Protein AF-A0A7S3WTS1-F1 (afdb_monomer)

Radius of gyration: 15.96 Å; Cα contacts (8 Å, |Δi|>4): 148; chains: 1; bounding box: 35×36×43 Å

pLDDT: mean 90.5, std 10.64, range [49.19, 98.44]

Mean predicted aligned error: 5.12 Å

InterPro domains:
  IPR014001 Helicase superfamily 1/2, ATP-binding domain [PS51192] (1-119)
  IPR027417 P-loop containing nucleoside triphosphate hydrolase [G3DSA:3.40.50.300] (1-121)
  IPR027417 P-loop containing nucleoside triphosphate hydrolase [SSF52540] (2-100)

Sequence (127 aa):
RLSASSVAERVAVERGSRLGSVVGYKVRFEEEASEETLLLFCTVGILLKAMQSNPTLDGATHIIVDEVHERDLHTDFLLSLLRVAARERPDLRIILMSATVDPTAFREYFPGAQEVTIPGRTNYPIE

Secondary structure (DSSP, 8-state):
-HHHHHHHHHHHHHTT--BTTTEEEEETTEEE--TT-SEEEE-HHHHHHHHHH-TT-TT-SEEEE--GGG--HHHHHHHHHHHHHHHH-TT-EEEE--SSS--HHHHHHSTTPPP-PPPP---S---

Foldseek 3Di:
DVVQQVVQCVVCVVVVHDEQACTWEDEVPDTRHDPNHPHYRYDLVVVVVVCVVVLLPPPAQEDEAEAVVVVDPSSVVSLVSVVVSCVVPVSRYYHYYHPDDDCPVVCVVVPPDDDDDDDDPCPDDDD

Organism: NCBI:txid141414

Structure (mmCIF, N/CA/C/O backbone):
data_AF-A0A7S3WTS1-F1
#
_entry.id   AF-A0A7S3WTS1-F1
#
loop_
_atom_site.group_PDB
_atom_site.id
_atom_site.type_symbol
_atom_site.label_atom_id
_atom_site.label_alt_id
_atom_site.label_comp_id
_atom_site.label_asym_id
_atom_site.label_entity_id
_atom_site.label_seq_id
_atom_site.pdbx_PDB_ins_code
_atom_site.Cartn_x
_atom_site.Cartn_y
_atom_site.Cartn_z
_atom_site.occupancy
_atom_site.B_iso_or_equiv
_atom_site.auth_seq_id
_atom_site.auth_comp_id
_atom_site.auth_asym_id
_atom_site.auth_atom_id
_atom_site.pdbx_PDB_model_num
ATOM 1 N N . ARG A 1 1 ? 11.152 9.451 2.684 1.00 50.75 1 ARG A N 1
ATOM 2 C CA . ARG A 1 1 ? 10.566 10.291 3.767 1.00 50.75 1 ARG A CA 1
ATOM 3 C C . ARG A 1 1 ? 9.951 11.564 3.202 1.00 50.75 1 ARG A C 1
ATOM 5 O O . ARG A 1 1 ? 8.746 11.670 3.310 1.00 50.75 1 ARG A O 1
ATOM 12 N N . LEU A 1 2 ? 10.727 12.440 2.544 1.00 58.38 2 LEU A N 1
ATOM 13 C CA . LEU A 1 2 ? 10.197 13.648 1.882 1.00 58.38 2 LEU A CA 1
ATOM 14 C C . LEU A 1 2 ? 9.139 13.339 0.803 1.00 58.38 2 LEU A C 1
ATOM 16 O O . LEU A 1 2 ? 8.216 14.115 0.604 1.00 58.38 2 LEU A O 1
ATOM 20 N N . SER A 1 3 ? 9.266 12.183 0.141 1.00 79.88 3 SER A N 1
ATOM 21 C CA . SER A 1 3 ? 8.336 11.756 -0.910 1.00 79.88 3 SER A CA 1
ATOM 22 C C . SER A 1 3 ? 6.894 11.572 -0.402 1.00 79.88 3 SER A C 1
ATOM 24 O O . SER A 1 3 ? 5.987 12.157 -0.974 1.00 79.88 3 SER A O 1
ATOM 26 N N . ALA A 1 4 ? 6.654 10.854 0.703 1.00 90.75 4 ALA A N 1
ATOM 27 C CA . ALA A 1 4 ? 5.283 10.502 1.096 1.00 90.75 4 ALA A CA 1
ATOM 28 C C . ALA A 1 4 ? 4.425 11.715 1.505 1.00 90.75 4 ALA A C 1
ATOM 30 O O . ALA A 1 4 ? 3.273 11.799 1.089 1.00 90.75 4 ALA A O 1
ATOM 31 N N . SER A 1 5 ? 4.972 12.655 2.285 1.00 94.12 5 SER A N 1
ATOM 32 C CA . SER A 1 5 ? 4.244 13.869 2.684 1.00 94.12 5 SER A CA 1
ATOM 33 C C . SER A 1 5 ? 4.032 14.817 1.504 1.00 94.12 5 SER A C 1
ATOM 35 O O . SER A 1 5 ? 2.915 15.277 1.292 1.00 94.12 5 SER A O 1
ATOM 37 N N . SER A 1 6 ? 5.059 15.034 0.673 1.00 94.81 6 SER A N 1
ATOM 38 C CA . SER A 1 6 ? 4.949 15.890 -0.516 1.00 94.81 6 SER A CA 1
ATOM 39 C C . SER A 1 6 ? 3.972 15.332 -1.557 1.00 94.81 6 SER A C 1
ATOM 41 O O . SER A 1 6 ? 3.182 16.084 -2.128 1.00 94.81 6 SER A O 1
ATOM 43 N N . VAL A 1 7 ? 3.972 14.013 -1.783 1.00 95.44 7 VAL A N 1
ATOM 44 C CA . VAL A 1 7 ? 3.014 13.361 -2.687 1.00 95.44 7 VAL A CA 1
ATOM 45 C C . VAL A 1 7 ? 1.601 13.441 -2.113 1.00 95.44 7 VAL A C 1
ATOM 47 O O . VAL A 1 7 ? 0.677 13.774 -2.851 1.00 95.44 7 VAL A O 1
ATOM 50 N N . ALA A 1 8 ? 1.413 13.214 -0.810 1.00 97.25 8 ALA A N 1
ATOM 51 C CA . ALA A 1 8 ? 0.102 13.352 -0.179 1.00 97.25 8 ALA A CA 1
ATOM 52 C C . ALA A 1 8 ? -0.454 14.774 -0.296 1.00 97.25 8 ALA A C 1
ATOM 54 O O . ALA A 1 8 ? -1.616 14.946 -0.656 1.00 97.25 8 ALA A O 1
ATOM 55 N N . GLU A 1 9 ? 0.378 15.786 -0.045 1.00 96.81 9 GLU A N 1
ATOM 56 C CA . GLU A 1 9 ? 0.016 17.194 -0.211 1.00 96.81 9 GLU A CA 1
ATOM 57 C C . GLU A 1 9 ? -0.377 17.489 -1.661 1.00 96.81 9 GLU A C 1
ATOM 59 O O . GLU A 1 9 ? -1.446 18.046 -1.925 1.00 96.81 9 GLU A O 1
ATOM 64 N N . ARG A 1 10 ? 0.439 17.037 -2.619 1.00 97.50 10 ARG A N 1
ATOM 65 C CA . ARG A 1 10 ? 0.158 17.204 -4.044 1.00 97.50 10 ARG A CA 1
ATOM 66 C C . ARG A 1 10 ? -1.168 16.558 -4.448 1.00 97.50 10 ARG A C 1
ATOM 68 O O . ARG A 1 10 ? -1.969 17.191 -5.131 1.00 97.50 10 ARG A O 1
ATOM 75 N N . VAL A 1 11 ? -1.416 15.328 -4.008 1.00 97.56 11 VAL A N 1
ATOM 76 C CA . VAL A 1 11 ? -2.656 14.601 -4.301 1.00 97.56 11 VAL A CA 1
ATOM 77 C C . VAL A 1 11 ? -3.851 15.261 -3.616 1.00 97.56 11 VAL A C 1
ATOM 79 O O . VAL A 1 11 ? -4.915 15.363 -4.221 1.00 97.56 11 VAL A O 1
ATOM 82 N N . ALA A 1 12 ? -3.702 15.774 -2.393 1.00 97.88 12 ALA A N 1
ATOM 83 C CA . ALA A 1 12 ? -4.764 16.518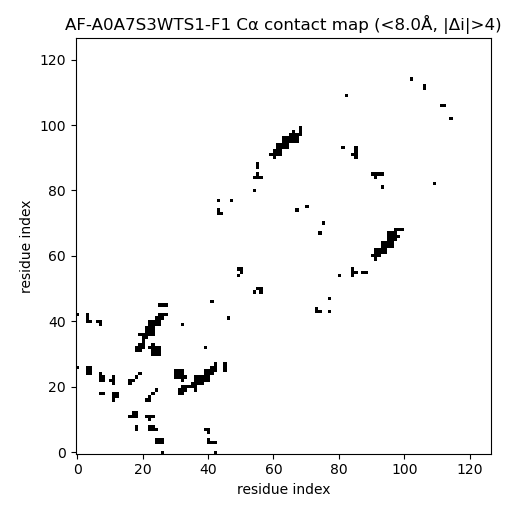 -1.719 1.00 97.88 12 ALA A CA 1
ATOM 84 C C . ALA A 1 12 ? -5.183 17.755 -2.531 1.00 97.88 12 ALA A C 1
ATOM 86 O O . ALA A 1 12 ? -6.383 17.951 -2.750 1.00 97.88 12 ALA A O 1
ATOM 87 N N . VAL A 1 13 ? -4.208 18.515 -3.050 1.00 97.88 13 VAL A N 1
ATOM 88 C CA . VAL A 1 13 ? -4.435 19.661 -3.947 1.00 97.88 13 VAL A CA 1
ATOM 89 C C . VAL A 1 13 ? -5.141 19.231 -5.232 1.00 97.88 13 VAL A C 1
ATOM 91 O O . VAL A 1 13 ? -6.149 19.831 -5.599 1.00 97.88 13 VAL A O 1
ATOM 94 N N . GLU A 1 14 ? -4.668 18.174 -5.897 1.00 97.88 14 GLU A N 1
ATOM 95 C CA . GLU A 1 14 ? -5.271 17.677 -7.145 1.00 97.88 14 GLU A CA 1
ATOM 96 C C . GLU A 1 14 ? -6.705 17.170 -6.958 1.00 97.88 14 GLU A C 1
ATOM 98 O O . GLU A 1 14 ? -7.522 17.271 -7.873 1.00 97.88 14 GLU A O 1
ATOM 103 N N . ARG A 1 15 ? -7.048 16.684 -5.761 1.00 95.88 15 ARG A N 1
ATOM 104 C CA . ARG A 1 15 ? -8.420 16.293 -5.413 1.00 95.88 15 ARG A CA 1
ATOM 105 C C . ARG A 1 15 ? -9.283 17.435 -4.873 1.00 95.88 15 ARG A C 1
ATOM 107 O O . ARG A 1 15 ? -10.439 17.192 -4.536 1.00 95.88 15 ARG A O 1
ATOM 114 N N . GLY A 1 16 ? -8.747 18.652 -4.750 1.00 96.38 16 GLY A N 1
ATOM 115 C CA . GLY A 1 16 ? -9.465 19.784 -4.157 1.00 96.38 16 GLY A CA 1
ATOM 116 C C . GLY A 1 16 ? -9.839 19.560 -2.687 1.00 96.38 16 GLY A C 1
ATOM 117 O O . GLY A 1 16 ? -10.856 20.066 -2.221 1.00 96.38 16 GLY A O 1
ATOM 118 N N . SER A 1 17 ? -9.044 18.771 -1.961 1.00 96.75 17 SER A N 1
ATOM 119 C CA . SER A 1 17 ? -9.266 18.431 -0.554 1.00 96.75 17 SER A CA 1
ATOM 120 C C . SER A 1 17 ? -8.184 19.022 0.342 1.00 96.75 17 SER A C 1
ATOM 122 O O . SER A 1 17 ? -7.042 19.196 -0.076 1.00 96.75 17 SER A O 1
ATOM 124 N N . ARG A 1 18 ? -8.528 19.294 1.602 1.00 96.94 18 ARG A N 1
ATOM 125 C CA . ARG A 1 18 ? -7.540 19.665 2.619 1.00 96.94 18 ARG A CA 1
ATOM 126 C C . ARG A 1 18 ? -6.699 18.438 2.996 1.00 96.94 18 ARG A C 1
ATOM 128 O O . ARG A 1 18 ? -7.255 17.363 3.209 1.00 96.94 18 ARG A O 1
ATOM 135 N N . LEU A 1 19 ? -5.383 18.602 3.122 1.00 97.69 19 LEU A N 1
ATOM 136 C CA . LEU A 1 19 ? -4.522 17.558 3.682 1.00 97.69 19 LEU A CA 1
ATOM 137 C C . LEU A 1 19 ? -4.981 17.195 5.105 1.00 97.69 19 LEU A C 1
ATOM 139 O O . LEU A 1 19 ? -5.419 18.056 5.869 1.00 97.69 19 LEU A O 1
ATOM 143 N N . GLY 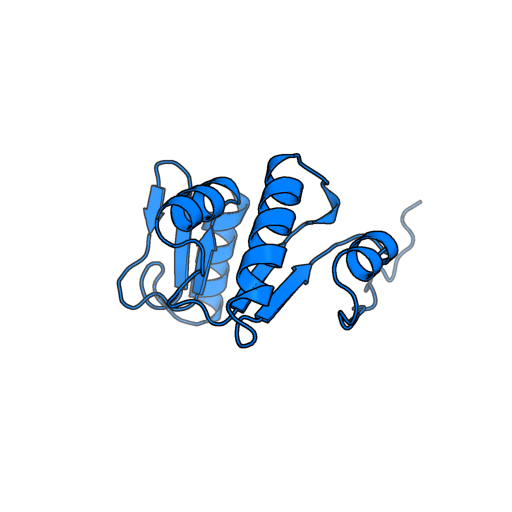A 1 20 ? -4.968 15.906 5.425 1.00 96.69 20 GLY A N 1
ATOM 144 C CA . GLY A 1 20 ? -5.468 15.371 6.688 1.00 96.69 20 GLY A CA 1
ATOM 145 C C . GLY A 1 20 ? -6.976 15.104 6.730 1.00 96.69 20 GLY A C 1
ATOM 146 O O . GLY A 1 20 ? -7.424 14.458 7.676 1.00 96.69 20 GLY A O 1
ATOM 147 N N . SER A 1 21 ? -7.764 15.531 5.728 1.00 96.94 21 SER A N 1
ATOM 148 C CA . SER A 1 21 ? -9.140 15.038 5.561 1.00 96.94 21 SER A CA 1
ATOM 149 C C . SER A 1 21 ? -9.127 13.728 4.776 1.00 96.94 21 SER A C 1
ATOM 151 O O . SER A 1 21 ? -8.545 12.746 5.223 1.00 96.94 21 SER A O 1
ATOM 153 N N . VAL A 1 22 ? -9.688 13.703 3.572 1.00 97.56 22 VAL A N 1
ATOM 154 C CA . VAL A 1 22 ? -9.844 12.509 2.738 1.00 97.56 22 VAL A CA 1
ATOM 155 C C . VAL A 1 22 ? -8.526 11.984 2.145 1.00 97.56 22 VAL A C 1
ATOM 157 O O . VAL A 1 22 ? -8.482 10.834 1.706 1.00 97.56 22 VAL A O 1
ATOM 160 N N . VAL A 1 23 ? -7.471 12.808 2.115 1.00 98.44 23 VAL A N 1
ATOM 161 C CA . VAL A 1 23 ? -6.082 12.426 1.795 1.00 98.44 23 VAL A CA 1
ATOM 162 C C . VAL A 1 23 ? -5.210 12.794 2.986 1.00 98.44 23 VAL A C 1
ATOM 164 O O . VAL A 1 23 ? -5.287 13.924 3.463 1.00 98.44 23 VAL A O 1
ATOM 167 N N . GLY A 1 24 ? -4.363 11.878 3.437 1.00 98.00 24 GLY A N 1
ATOM 168 C CA . GLY A 1 24 ? -3.453 12.116 4.551 1.00 98.00 24 GLY A CA 1
ATOM 169 C C . GLY A 1 24 ? -2.132 11.385 4.383 1.00 98.00 24 GLY A C 1
ATOM 170 O O . GLY A 1 24 ? -1.954 10.584 3.460 1.00 98.00 24 GLY A O 1
ATOM 171 N N . TYR A 1 25 ? -1.203 11.639 5.299 1.00 97.94 25 TYR A N 1
ATOM 172 C CA . TYR A 1 25 ? 0.038 10.881 5.372 1.00 97.94 25 TYR A CA 1
ATOM 173 C C . TYR A 1 25 ? 0.440 10.538 6.800 1.00 97.94 25 TYR A C 1
ATOM 175 O O . TYR A 1 25 ? 0.063 11.197 7.769 1.00 97.94 25 TYR A O 1
ATOM 183 N N . LYS A 1 26 ? 1.269 9.502 6.914 1.00 97.19 26 LYS A N 1
ATOM 184 C CA . LYS A 1 26 ? 1.904 9.107 8.166 1.00 97.19 26 LYS A CA 1
ATOM 185 C C . LYS A 1 26 ? 3.334 8.665 7.918 1.00 97.19 26 LYS A C 1
ATOM 187 O O . LYS A 1 26 ? 3.604 7.671 7.238 1.00 97.19 26 LYS A O 1
ATOM 192 N N . VAL A 1 27 ? 4.273 9.397 8.497 1.00 96.06 27 VAL A N 1
ATOM 193 C CA . VAL A 1 27 ? 5.699 9.078 8.470 1.00 96.06 27 VAL A CA 1
ATOM 194 C C . VAL A 1 27 ? 6.241 9.050 9.895 1.00 96.06 27 VAL A C 1
ATOM 196 O O . VAL A 1 27 ? 5.522 9.195 10.883 1.00 96.06 27 VAL A O 1
ATOM 199 N N . ARG A 1 28 ? 7.534 8.768 10.048 1.00 93.31 28 ARG A N 1
ATOM 200 C CA . ARG A 1 28 ? 8.137 8.734 11.379 1.00 93.31 28 ARG A CA 1
ATOM 201 C C . ARG A 1 28 ? 8.108 10.140 11.991 1.00 93.31 28 ARG A C 1
ATOM 203 O O . ARG A 1 28 ? 8.740 11.030 11.437 1.00 93.31 28 ARG A O 1
ATOM 210 N N . PHE A 1 29 ? 7.476 10.259 13.161 1.00 93.31 29 PHE A N 1
ATOM 211 C CA . PHE A 1 29 ? 7.337 11.485 13.968 1.00 93.31 29 PHE A CA 1
ATOM 212 C C . PHE A 1 29 ? 6.375 12.548 13.431 1.00 93.31 29 PHE A C 1
ATOM 214 O O . PHE A 1 29 ? 6.216 13.574 14.081 1.00 93.31 29 PHE A O 1
ATOM 221 N N . GLU A 1 30 ? 5.725 12.304 12.299 1.00 95.38 30 GLU A N 1
ATOM 222 C CA . GLU A 1 30 ? 4.867 13.288 11.649 1.00 95.38 30 GLU A CA 1
ATOM 223 C C . GLU A 1 30 ? 3.665 12.579 11.024 1.00 95.38 30 GLU A C 1
ATOM 225 O O . GLU A 1 30 ? 3.800 11.535 10.375 1.00 95.38 30 GLU A O 1
ATOM 230 N N . GLU A 1 31 ? 2.484 13.126 11.271 1.00 96.38 31 GLU A N 1
ATOM 231 C CA . GLU A 1 31 ? 1.211 12.560 10.851 1.00 96.38 31 GLU A CA 1
ATOM 232 C C . GLU A 1 31 ? 0.220 13.689 10.593 1.00 96.38 31 GLU A C 1
ATOM 234 O O . GLU A 1 31 ? 0.022 14.553 11.446 1.00 96.38 31 GLU A O 1
ATOM 239 N N . GLU A 1 32 ? -0.419 13.640 9.429 1.00 96.81 32 GLU A N 1
ATOM 240 C CA . GLU A 1 32 ? -1.527 14.514 9.064 1.00 96.81 32 GLU A CA 1
ATOM 241 C C . GLU A 1 32 ? -2.606 13.649 8.409 1.00 96.81 32 GLU A C 1
ATOM 243 O O . GLU A 1 32 ? -2.622 13.417 7.198 1.00 96.81 32 GLU A O 1
ATOM 248 N N . ALA A 1 33 ? -3.459 13.085 9.260 1.00 97.19 33 ALA A N 1
ATOM 249 C CA . ALA A 1 33 ? -4.553 12.188 8.914 1.00 97.19 33 ALA A CA 1
ATOM 250 C C . ALA A 1 33 ? -5.662 12.306 9.972 1.00 97.19 33 ALA A C 1
ATOM 252 O O . ALA A 1 33 ? -5.425 12.775 11.088 1.00 97.19 33 ALA A O 1
ATOM 253 N N . SER A 1 34 ? -6.868 11.872 9.628 1.00 96.50 34 SER A N 1
ATOM 254 C CA . SER A 1 34 ? -8.032 11.848 10.516 1.00 96.50 34 SER A CA 1
ATOM 255 C C . SER A 1 34 ? -8.868 10.592 10.273 1.00 96.50 34 SER A C 1
ATOM 257 O O . SER A 1 34 ? -8.554 9.779 9.404 1.00 96.50 34 SER A O 1
ATOM 259 N N . GLU A 1 35 ? -9.960 10.433 11.019 1.00 95.12 35 GLU A N 1
ATOM 260 C CA . GLU A 1 35 ? -10.934 9.358 10.782 1.00 95.12 35 GLU A CA 1
ATOM 261 C C . GLU A 1 35 ? -11.602 9.457 9.397 1.00 95.12 35 GLU A C 1
ATOM 263 O O . GLU A 1 35 ? -12.096 8.462 8.876 1.00 95.12 35 GLU A O 1
ATOM 268 N N . GLU A 1 36 ? -11.575 10.637 8.766 1.00 95.88 36 GLU A N 1
ATOM 269 C CA . GLU A 1 36 ? -12.085 10.856 7.408 1.00 95.88 36 GLU A CA 1
ATOM 270 C C . GLU A 1 36 ? -11.077 10.453 6.315 1.00 95.88 36 GLU A C 1
ATOM 272 O O . GLU A 1 36 ? -11.407 10.489 5.127 1.00 95.88 36 GLU A O 1
ATOM 277 N N . THR A 1 37 ? -9.839 10.092 6.675 1.00 97.69 37 THR A N 1
ATOM 278 C CA . THR A 1 37 ? -8.794 9.745 5.706 1.00 97.69 37 THR A CA 1
ATOM 279 C C . THR A 1 37 ? -9.083 8.422 5.014 1.00 97.69 37 THR A C 1
ATOM 281 O O . THR A 1 37 ? -9.058 7.356 5.621 1.00 97.69 37 THR A O 1
ATOM 284 N N . LEU A 1 38 ? -9.289 8.496 3.696 1.00 97.06 38 LEU A N 1
ATOM 285 C CA . LEU A 1 38 ? -9.544 7.338 2.833 1.00 97.06 38 LEU A CA 1
ATOM 286 C C . LEU A 1 38 ? -8.311 6.928 2.018 1.00 97.06 38 LEU A C 1
ATOM 288 O O . LEU A 1 38 ? -8.196 5.777 1.608 1.00 97.06 38 LEU A O 1
ATOM 292 N N . LEU A 1 39 ? -7.397 7.871 1.767 1.00 97.81 39 LEU A N 1
ATOM 293 C CA . LEU A 1 39 ? -6.128 7.636 1.085 1.00 97.81 39 LEU A CA 1
ATOM 294 C C . LEU A 1 39 ? -4.980 8.063 1.998 1.00 97.81 39 LEU A C 1
ATOM 296 O O . LEU A 1 39 ? -4.770 9.257 2.213 1.00 97.81 39 LEU A O 1
ATOM 300 N N . LEU A 1 40 ? -4.245 7.081 2.520 1.00 97.88 40 LEU A N 1
ATOM 301 C CA . LEU A 1 40 ? -3.119 7.302 3.420 1.00 97.88 40 LEU A CA 1
ATOM 302 C C . LEU A 1 40 ? -1.795 6.995 2.717 1.00 97.88 40 LEU A C 1
ATOM 304 O O . LEU A 1 40 ? -1.502 5.843 2.401 1.00 97.88 40 LEU A O 1
ATOM 308 N N . PHE A 1 41 ? -0.956 8.012 2.552 1.00 97.81 41 PHE A N 1
ATOM 309 C CA . PHE A 1 41 ? 0.433 7.828 2.143 1.00 97.81 41 PHE A CA 1
ATOM 310 C C . PHE A 1 41 ? 1.290 7.537 3.367 1.00 97.81 41 PHE A C 1
ATOM 312 O O . PHE A 1 41 ? 1.295 8.291 4.338 1.00 97.81 41 PHE A O 1
ATOM 319 N N . CYS A 1 42 ? 2.060 6.458 3.355 1.00 96.75 42 CYS A N 1
ATOM 320 C CA . CYS A 1 42 ? 2.945 6.176 4.474 1.00 96.75 42 CYS A CA 1
ATOM 321 C C . CYS A 1 42 ? 4.248 5.531 4.030 1.00 96.75 42 CYS A C 1
ATOM 323 O O . CYS A 1 42 ? 4.354 4.935 2.965 1.00 96.75 42 CYS A O 1
ATOM 325 N N . THR A 1 43 ? 5.277 5.669 4.863 1.00 95.12 43 THR A N 1
ATOM 326 C CA . THR A 1 43 ? 6.513 4.903 4.661 1.00 95.12 43 THR A CA 1
ATOM 327 C C . THR A 1 43 ? 6.295 3.430 4.997 1.00 95.12 43 THR A C 1
ATOM 329 O O . THR A 1 43 ? 5.575 3.132 5.950 1.00 95.12 43 THR A O 1
ATOM 332 N N . VAL A 1 44 ? 7.036 2.535 4.336 1.00 95.19 44 VAL A N 1
ATOM 333 C CA . VAL A 1 44 ? 7.047 1.082 4.607 1.00 95.19 44 VAL A CA 1
ATOM 334 C C . VAL A 1 44 ? 7.125 0.764 6.105 1.00 95.19 44 VAL A C 1
ATOM 336 O O . VAL A 1 44 ? 6.336 -0.025 6.612 1.00 95.19 44 VAL A O 1
ATOM 339 N N . GLY A 1 45 ? 8.007 1.433 6.854 1.00 95.00 45 GLY A N 1
ATOM 340 C CA . GLY A 1 45 ? 8.149 1.199 8.296 1.00 95.00 45 GLY A CA 1
ATOM 341 C C . GLY A 1 45 ? 6.908 1.549 9.133 1.00 95.00 45 GLY A C 1
ATOM 342 O O . GLY A 1 45 ? 6.671 0.918 10.161 1.00 95.00 45 GLY A O 1
ATOM 343 N N . ILE A 1 46 ? 6.098 2.523 8.705 1.00 96.06 46 ILE A N 1
ATOM 344 C CA . ILE A 1 46 ? 4.821 2.842 9.362 1.00 96.06 46 ILE A CA 1
ATOM 345 C C . ILE A 1 46 ? 3.798 1.739 9.095 1.00 96.06 46 ILE A C 1
ATOM 347 O O . ILE A 1 46 ? 3.147 1.297 10.040 1.00 96.06 46 ILE A O 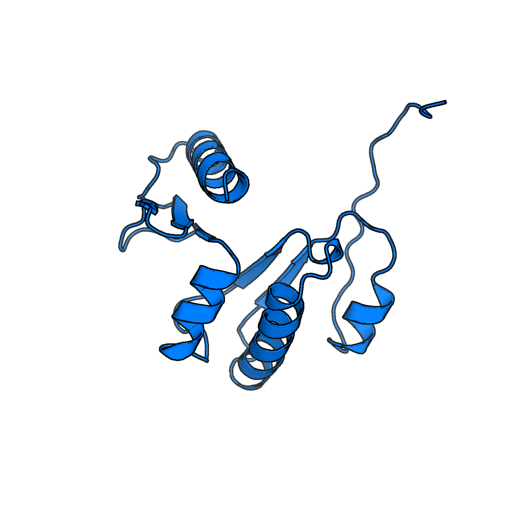1
ATOM 351 N N . LEU A 1 47 ? 3.704 1.252 7.854 1.00 96.94 47 LEU A N 1
ATOM 352 C CA . LEU A 1 47 ? 2.809 0.147 7.510 1.00 96.94 47 LEU A CA 1
ATOM 353 C C . LEU A 1 47 ? 3.204 -1.143 8.240 1.00 96.94 47 LEU A C 1
ATOM 355 O O . LEU A 1 47 ? 2.362 -1.764 8.879 1.00 96.94 47 LEU A O 1
ATOM 359 N N . LEU A 1 48 ? 4.495 -1.487 8.251 1.00 97.12 48 LEU A N 1
ATOM 360 C CA . LEU A 1 48 ? 5.019 -2.627 9.012 1.00 97.12 48 LEU A CA 1
ATOM 361 C C . LEU A 1 48 ? 4.676 -2.533 10.502 1.00 97.12 48 LEU A C 1
ATOM 363 O O . LEU A 1 48 ? 4.328 -3.536 11.118 1.00 97.12 48 LEU A O 1
ATOM 367 N N . LYS A 1 49 ? 4.751 -1.334 11.092 1.00 96.50 49 LYS A N 1
ATOM 368 C CA . LYS A 1 49 ? 4.347 -1.119 12.486 1.00 96.50 49 LYS A CA 1
ATOM 369 C C . LYS A 1 49 ? 2.839 -1.306 12.675 1.00 96.50 49 LYS A C 1
ATOM 371 O O . LYS A 1 49 ? 2.443 -1.925 13.656 1.00 96.50 49 LYS A O 1
ATOM 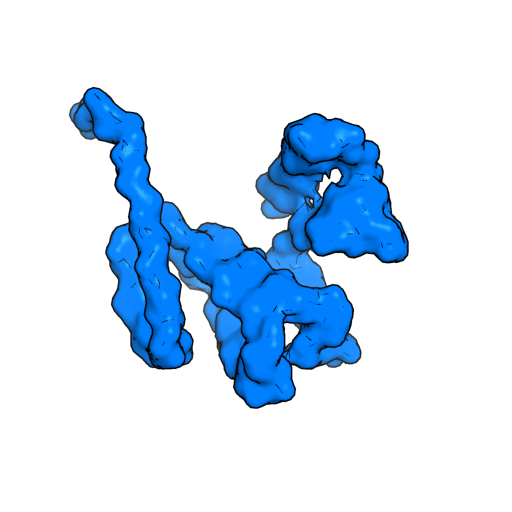376 N N . ALA A 1 50 ? 2.010 -0.806 11.758 1.00 95.56 50 ALA A N 1
ATOM 377 C CA . ALA A 1 50 ? 0.556 -0.978 11.816 1.00 95.56 50 ALA A CA 1
ATOM 378 C C . ALA A 1 50 ? 0.146 -2.459 11.718 1.00 95.56 50 ALA A C 1
ATOM 380 O O . ALA A 1 50 ? -0.731 -2.904 12.458 1.00 95.56 50 ALA A O 1
ATOM 381 N N . MET A 1 51 ? 0.842 -3.242 10.886 1.00 97.00 51 MET A N 1
ATOM 382 C CA . MET A 1 51 ? 0.611 -4.684 10.740 1.00 97.00 51 MET A CA 1
ATOM 383 C C . MET A 1 51 ? 0.921 -5.493 12.006 1.00 97.00 51 MET A C 1
ATOM 385 O O . MET A 1 51 ? 0.424 -6.604 12.142 1.00 97.00 51 MET A O 1
ATOM 389 N N . GLN A 1 52 ? 1.695 -4.962 12.960 1.00 96.19 52 GLN A N 1
ATOM 390 C CA . GLN A 1 52 ? 1.934 -5.657 14.234 1.00 96.19 52 GLN A CA 1
ATOM 391 C C . GLN A 1 52 ? 0.660 -5.765 15.079 1.00 96.19 52 GLN A C 1
ATOM 393 O O . GLN A 1 52 ? 0.470 -6.760 15.772 1.00 96.19 52 GLN A O 1
ATOM 398 N N . SER A 1 53 ? -0.203 -4.746 15.032 1.00 96.19 53 SER A N 1
ATOM 399 C CA . SER A 1 53 ? -1.484 -4.724 15.750 1.00 96.19 53 SER A CA 1
ATOM 400 C C . SER A 1 53 ? -2.680 -5.077 14.867 1.00 96.19 53 SER A C 1
ATOM 402 O O . SER A 1 53 ? -3.710 -5.484 15.389 1.00 96.19 53 SER A O 1
ATOM 404 N N . ASN A 1 54 ? -2.554 -4.915 13.549 1.00 96.56 54 ASN A N 1
ATOM 405 C CA . ASN A 1 54 ? -3.586 -5.229 12.562 1.00 96.56 54 ASN A CA 1
ATOM 406 C C . ASN A 1 54 ? -2.981 -6.051 11.398 1.00 96.56 54 ASN A C 1
ATOM 408 O O . ASN A 1 54 ? -2.743 -5.497 10.320 1.00 96.56 54 ASN A O 1
ATOM 412 N N . PRO A 1 55 ? -2.671 -7.349 11.605 1.00 95.75 55 PRO A N 1
ATOM 413 C CA . PRO A 1 55 ? -1.95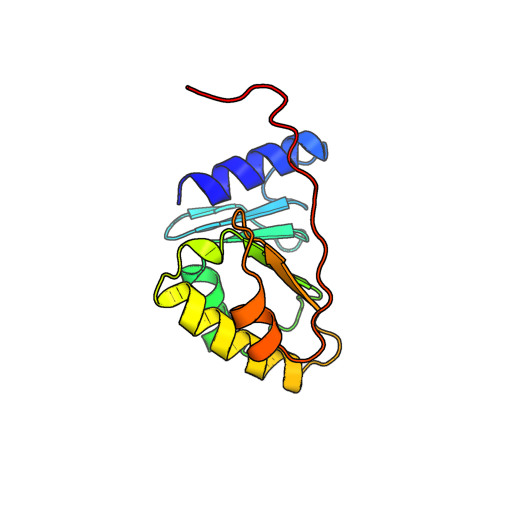7 -8.173 10.619 1.00 95.75 55 PRO A CA 1
ATOM 414 C C . PRO A 1 55 ? -2.719 -8.380 9.306 1.00 95.75 55 PRO A C 1
ATOM 416 O O . PRO A 1 55 ? -2.105 -8.505 8.248 1.00 95.75 55 PRO A O 1
ATOM 419 N N . THR A 1 56 ? -4.051 -8.382 9.375 1.00 94.75 56 THR A N 1
ATOM 420 C CA . THR A 1 56 ? -4.983 -8.547 8.250 1.00 94.75 56 THR A CA 1
ATOM 421 C C . THR A 1 56 ? -5.276 -7.241 7.513 1.00 94.75 56 THR A C 1
ATOM 423 O O . THR A 1 56 ? -5.931 -7.264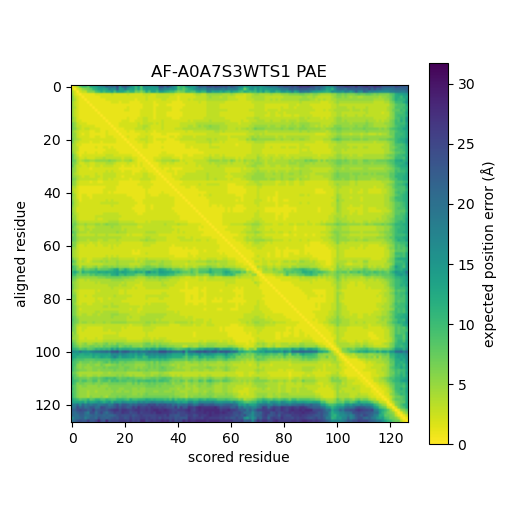 6.468 1.00 94.75 56 THR A O 1
ATOM 426 N N . LEU A 1 57 ? -4.757 -6.112 8.018 1.00 96.31 57 LEU A N 1
ATOM 427 C CA . LEU A 1 57 ? -4.988 -4.768 7.486 1.00 96.31 57 LEU A CA 1
ATOM 428 C C . LEU A 1 57 ? -6.484 -4.437 7.372 1.00 96.31 57 LEU A C 1
ATOM 430 O O . LEU A 1 57 ? -6.938 -3.853 6.387 1.00 96.31 57 LEU A O 1
ATOM 434 N N . ASP A 1 58 ? -7.252 -4.797 8.401 1.00 94.88 58 ASP A N 1
ATOM 435 C CA . ASP A 1 58 ? -8.678 -4.498 8.483 1.00 94.88 58 ASP A CA 1
ATOM 436 C C . ASP A 1 58 ? -8.926 -2.992 8.322 1.00 94.88 58 ASP A C 1
ATOM 438 O O . ASP A 1 58 ? -8.214 -2.163 8.896 1.00 94.88 58 ASP A O 1
ATOM 442 N N . GLY A 1 59 ? -9.928 -2.643 7.513 1.00 93.00 59 GLY A N 1
ATOM 443 C CA . GLY A 1 59 ? -10.237 -1.263 7.125 1.00 93.00 59 GLY A CA 1
ATOM 444 C C . GLY A 1 59 ? -9.570 -0.806 5.823 1.00 93.00 59 GLY A C 1
ATOM 445 O O . GLY A 1 59 ? -10.033 0.161 5.221 1.00 93.00 59 GLY A O 1
ATOM 446 N N . ALA A 1 60 ? -8.553 -1.520 5.327 1.00 96.81 60 ALA A N 1
ATOM 447 C CA . ALA A 1 60 ? -7.981 -1.274 4.009 1.00 96.81 60 ALA A CA 1
ATOM 448 C C . ALA A 1 60 ? -8.559 -2.240 2.965 1.00 96.81 60 ALA A C 1
ATOM 450 O O . ALA A 1 60 ? -8.555 -3.460 3.126 1.00 96.81 60 ALA A O 1
ATOM 451 N N . THR A 1 61 ? -9.026 -1.686 1.846 1.00 97.75 61 THR A N 1
ATOM 452 C CA . THR A 1 61 ? -9.439 -2.485 0.679 1.00 97.75 61 THR A CA 1
ATOM 453 C C . THR A 1 61 ? -8.285 -2.708 -0.296 1.00 97.75 61 THR A C 1
ATOM 455 O O . THR A 1 61 ? -8.237 -3.733 -0.975 1.00 97.75 61 THR A O 1
ATOM 458 N N . HIS A 1 62 ? -7.350 -1.755 -0.357 1.00 98.25 62 HIS A N 1
ATOM 459 C CA . HIS A 1 62 ? -6.229 -1.745 -1.287 1.00 98.25 62 HIS A CA 1
ATOM 460 C C . HIS A 1 62 ? -4.944 -1.343 -0.570 1.00 98.25 62 HIS A C 1
ATOM 462 O O . HIS A 1 62 ? -4.946 -0.414 0.237 1.00 98.25 62 HIS A O 1
ATOM 468 N N . ILE A 1 63 ? -3.845 -2.004 -0.921 1.00 97.94 63 ILE A N 1
ATOM 469 C CA . ILE A 1 63 ? -2.487 -1.616 -0.545 1.00 97.94 63 ILE A CA 1
ATOM 470 C C . ILE A 1 63 ? -1.690 -1.410 -1.823 1.00 97.94 63 ILE A C 1
ATOM 472 O O . ILE A 1 63 ? -1.624 -2.301 -2.669 1.00 97.94 63 ILE A O 1
ATOM 476 N N . ILE A 1 64 ? -1.082 -0.235 -1.951 1.00 97.38 64 ILE A N 1
ATOM 477 C CA . ILE A 1 64 ? -0.201 0.103 -3.066 1.00 97.38 64 ILE A CA 1
ATOM 478 C C . ILE A 1 64 ? 1.212 0.210 -2.508 1.00 97.38 64 ILE A C 1
ATOM 480 O O . ILE A 1 64 ? 1.460 1.000 -1.598 1.00 97.38 64 ILE A O 1
ATOM 484 N N . VAL A 1 65 ? 2.121 -0.608 -3.030 1.00 95.19 65 VAL A N 1
ATOM 485 C CA . VAL A 1 65 ? 3.544 -0.552 -2.696 1.00 95.19 65 VAL A CA 1
ATOM 486 C C . VAL A 1 65 ? 4.266 0.063 -3.881 1.00 95.19 65 VAL A C 1
ATOM 488 O O . VAL A 1 65 ? 4.324 -0.542 -4.951 1.00 95.19 65 VAL A O 1
ATOM 491 N N . ASP A 1 66 ? 4.766 1.277 -3.682 1.00 91.94 66 ASP A N 1
ATOM 492 C CA . ASP A 1 66 ? 5.498 2.026 -4.698 1.00 91.94 66 ASP A CA 1
ATOM 493 C C . ASP A 1 66 ? 7.002 1.749 -4.635 1.00 91.94 66 ASP A C 1
ATOM 495 O O . ASP A 1 66 ? 7.524 1.351 -3.591 1.00 91.94 66 ASP A O 1
ATOM 499 N N . GLU A 1 67 ? 7.678 1.941 -5.764 1.00 88.62 67 GLU A N 1
ATOM 500 C CA . GLU A 1 67 ? 9.118 1.746 -5.938 1.00 88.62 67 GLU A CA 1
ATOM 501 C C . GLU A 1 67 ? 9.653 0.398 -5.432 1.00 88.62 67 GLU A C 1
ATOM 503 O O . GLU A 1 67 ? 10.741 0.300 -4.858 1.00 88.62 67 GLU A O 1
ATOM 508 N N . VAL A 1 68 ? 8.931 -0.697 -5.711 1.00 89.69 68 VAL A N 1
ATOM 509 C CA . VAL A 1 68 ? 9.374 -2.052 -5.310 1.00 89.69 68 VAL A CA 1
ATOM 510 C C . VAL A 1 68 ? 10.707 -2.467 -5.949 1.00 89.69 68 VAL A C 1
ATOM 512 O O . VAL A 1 68 ? 11.320 -3.454 -5.543 1.00 89.69 68 VAL A O 1
ATOM 515 N N . HIS A 1 69 ? 11.177 -1.704 -6.935 1.00 85.75 69 HIS A N 1
ATOM 516 C CA . HIS A 1 69 ? 12.432 -1.914 -7.637 1.00 85.75 69 HIS A CA 1
ATOM 517 C C . HIS A 1 69 ? 13.681 -1.570 -6.805 1.00 85.75 69 HIS A C 1
ATOM 519 O O . HIS A 1 69 ? 14.759 -2.072 -7.119 1.00 85.75 69 HIS A O 1
ATOM 525 N N . GLU A 1 70 ? 13.564 -0.768 -5.739 1.00 80.50 70 GLU A N 1
ATOM 526 C CA . GLU A 1 70 ? 14.709 -0.408 -4.884 1.00 80.50 70 GLU A CA 1
ATOM 527 C C . GLU A 1 70 ? 15.211 -1.585 -4.021 1.00 80.50 70 GLU A C 1
ATOM 529 O O . GLU A 1 70 ? 16.304 -1.511 -3.462 1.00 80.50 70 GLU A O 1
ATOM 534 N N . ARG A 1 71 ? 14.437 -2.684 -3.935 1.00 76.75 71 ARG A N 1
ATOM 535 C CA . ARG A 1 71 ? 14.770 -3.938 -3.224 1.00 76.75 71 ARG A CA 1
ATOM 536 C C . ARG A 1 71 ? 15.399 -3.736 -1.835 1.00 76.75 71 ARG A C 1
ATOM 538 O O . ARG A 1 71 ? 16.357 -4.416 -1.466 1.00 76.75 71 ARG A O 1
ATOM 545 N N . ASP A 1 72 ? 14.851 -2.810 -1.050 1.00 87.00 72 ASP A N 1
ATOM 546 C CA . ASP A 1 72 ? 15.226 -2.652 0.358 1.00 87.00 72 ASP A CA 1
ATOM 547 C C . ASP A 1 72 ? 14.653 -3.790 1.220 1.00 87.00 72 ASP A C 1
ATOM 549 O O . ASP A 1 72 ? 13.539 -4.275 0.991 1.00 87.00 72 ASP A O 1
ATOM 553 N N . LEU A 1 73 ? 15.388 -4.163 2.272 1.00 90.25 73 LEU A N 1
ATOM 554 C CA . LEU A 1 73 ? 15.012 -5.229 3.206 1.00 90.25 73 LEU A CA 1
ATOM 555 C C . LEU A 1 73 ? 13.607 -5.031 3.792 1.00 90.25 73 LEU A C 1
ATOM 557 O O . LEU A 1 73 ? 12.869 -6.002 3.970 1.00 90.25 73 LEU A O 1
ATOM 561 N N . HIS A 1 74 ? 13.219 -3.791 4.110 1.00 91.75 74 HIS A N 1
ATOM 562 C CA . HIS A 1 74 ? 11.897 -3.539 4.678 1.00 91.75 74 HIS A CA 1
ATOM 563 C C . HIS A 1 74 ? 10.783 -3.778 3.663 1.00 91.75 74 HIS A C 1
ATOM 565 O O . HIS A 1 74 ? 9.718 -4.261 4.048 1.00 91.75 74 HIS A O 1
ATOM 571 N N . THR A 1 75 ? 11.011 -3.452 2.390 1.00 92.12 75 THR A N 1
ATOM 572 C CA . THR A 1 75 ? 10.037 -3.690 1.321 1.00 92.12 75 THR A CA 1
ATOM 573 C C . THR A 1 75 ? 9.869 -5.187 1.091 1.00 92.12 75 THR A C 1
ATOM 575 O O . THR A 1 75 ? 8.741 -5.669 1.102 1.00 92.12 75 THR A O 1
ATOM 578 N N . ASP A 1 76 ? 10.958 -5.955 1.012 1.00 92.19 76 ASP A N 1
ATOM 579 C CA . ASP A 1 76 ? 10.890 -7.418 0.865 1.00 92.19 76 ASP A CA 1
ATOM 580 C C . ASP A 1 76 ? 10.173 -8.088 2.055 1.00 92.19 76 ASP A C 1
ATOM 582 O O . ASP A 1 76 ? 9.352 -9.004 1.890 1.00 92.19 76 ASP A O 1
ATOM 586 N N . PHE A 1 77 ? 10.425 -7.598 3.274 1.00 95.00 77 PHE A N 1
ATOM 587 C CA . PHE A 1 77 ? 9.722 -8.066 4.466 1.00 95.00 77 PHE A CA 1
ATOM 588 C C . PHE A 1 77 ? 8.230 -7.702 4.437 1.00 95.00 77 PHE A C 1
ATOM 590 O O . PHE A 1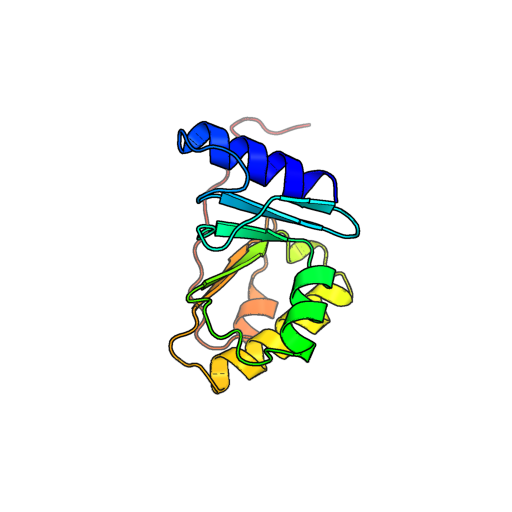 77 ? 7.384 -8.549 4.733 1.00 95.00 77 PHE A O 1
ATOM 597 N N . LEU A 1 78 ? 7.889 -6.481 4.014 1.00 96.00 78 LEU A N 1
ATOM 598 C CA . LEU A 1 78 ? 6.503 -6.053 3.822 1.00 96.00 78 LEU A CA 1
ATOM 599 C C . LEU A 1 78 ? 5.783 -6.945 2.806 1.00 96.00 78 LEU A C 1
ATOM 601 O O . LEU A 1 78 ? 4.690 -7.419 3.098 1.00 96.00 78 LEU A O 1
ATOM 605 N N . LEU A 1 79 ? 6.391 -7.226 1.651 1.00 95.19 79 LEU A N 1
ATOM 606 C CA . LEU A 1 79 ? 5.804 -8.098 0.627 1.00 95.19 79 LEU A CA 1
ATOM 607 C C . LEU A 1 79 ? 5.529 -9.506 1.166 1.00 95.19 79 LEU A C 1
ATOM 609 O O . LEU A 1 79 ? 4.497 -10.102 0.846 1.00 95.19 79 LEU A O 1
ATOM 613 N N . SER A 1 80 ? 6.406 -10.008 2.037 1.00 95.00 80 SER A N 1
ATOM 614 C CA . SER A 1 80 ? 6.208 -11.296 2.702 1.00 95.00 80 SER A CA 1
ATOM 615 C C . SER A 1 80 ? 5.000 -11.301 3.633 1.00 95.00 80 SER A C 1
ATOM 617 O O . SER A 1 80 ? 4.198 -12.235 3.587 1.00 95.00 80 SER A O 1
ATOM 619 N N . LEU A 1 81 ? 4.811 -10.244 4.425 1.00 96.81 81 LEU A N 1
ATOM 620 C CA . LEU A 1 81 ? 3.634 -10.105 5.284 1.00 96.81 81 LEU A CA 1
ATOM 621 C C . LEU A 1 81 ? 2.352 -9.874 4.476 1.00 96.81 81 LEU A C 1
ATOM 623 O O . LEU A 1 81 ? 1.329 -10.487 4.768 1.00 96.81 81 LEU A O 1
ATOM 627 N N . LEU A 1 82 ? 2.405 -9.054 3.425 1.00 96.69 82 LEU A N 1
ATOM 628 C CA . LEU A 1 82 ? 1.264 -8.798 2.546 1.00 96.69 82 LEU A CA 1
ATOM 629 C C . LEU A 1 82 ? 0.792 -10.069 1.833 1.00 96.69 82 LEU A C 1
ATOM 631 O O . LEU A 1 82 ? -0.409 -10.280 1.688 1.00 96.69 82 LEU A O 1
ATOM 635 N N . ARG A 1 83 ? 1.712 -10.960 1.445 1.00 94.88 83 ARG A N 1
ATOM 636 C CA . ARG A 1 83 ? 1.353 -12.271 0.890 1.00 94.88 83 ARG A CA 1
ATOM 637 C C . ARG A 1 83 ? 0.596 -13.138 1.895 1.00 94.88 83 ARG A C 1
ATOM 639 O O . ARG A 1 83 ? -0.309 -13.866 1.494 1.00 94.88 83 ARG A O 1
ATOM 646 N N . VAL A 1 84 ? 0.957 -13.085 3.176 1.00 95.50 84 VAL A N 1
ATOM 647 C CA . VAL A 1 84 ? 0.220 -13.790 4.236 1.00 95.50 84 VAL A CA 1
ATOM 648 C C . VAL A 1 84 ? -1.154 -13.149 4.431 1.00 95.50 84 VAL A C 1
ATOM 650 O O . VAL A 1 84 ? -2.157 -13.854 4.345 1.00 95.50 84 VAL A O 1
ATOM 653 N N . ALA A 1 85 ? -1.214 -11.822 4.565 1.00 95.94 85 ALA A N 1
ATOM 654 C CA . ALA A 1 85 ? -2.464 -11.083 4.733 1.00 95.94 85 ALA A CA 1
ATOM 655 C C . ALA A 1 85 ? -3.452 -11.330 3.578 1.00 95.94 85 ALA A C 1
ATOM 657 O O . ALA A 1 85 ? -4.626 -11.582 3.820 1.00 95.94 85 ALA A O 1
ATOM 658 N N . ALA A 1 86 ? -2.988 -11.357 2.325 1.00 93.81 86 ALA A N 1
ATOM 659 C CA . ALA A 1 86 ? -3.835 -11.627 1.158 1.00 93.81 86 ALA A CA 1
ATOM 660 C C . ALA A 1 86 ? -4.393 -13.059 1.106 1.00 93.81 86 ALA A C 1
ATOM 662 O O . ALA A 1 86 ? -5.430 -13.297 0.490 1.00 93.81 86 ALA A O 1
ATOM 663 N N . ARG A 1 87 ? -3.727 -14.032 1.745 1.00 93.44 87 ARG A N 1
ATOM 664 C CA . ARG A 1 87 ? -4.266 -15.396 1.873 1.00 93.44 87 ARG A CA 1
ATOM 665 C C . ARG A 1 87 ? -5.407 -15.459 2.885 1.00 93.44 87 ARG A C 1
ATOM 667 O O . ARG A 1 87 ? -6.319 -16.257 2.696 1.00 93.44 87 ARG A O 1
ATOM 674 N N . GLU A 1 88 ? -5.343 -14.646 3.936 1.00 95.50 88 GLU A N 1
ATOM 675 C CA . GLU A 1 88 ? -6.386 -14.550 4.965 1.00 95.50 88 GLU A CA 1
ATOM 676 C C . GLU A 1 88 ? -7.540 -13.630 4.544 1.00 95.50 88 GLU A C 1
ATOM 678 O O . GLU A 1 88 ? -8.693 -13.896 4.880 1.00 95.50 88 GLU A O 1
ATOM 683 N N . ARG A 1 89 ? -7.242 -12.590 3.756 1.00 95.88 89 ARG A N 1
ATOM 684 C CA . ARG A 1 89 ? -8.197 -11.627 3.194 1.00 95.88 89 ARG A CA 1
ATOM 685 C C . ARG A 1 89 ? -8.197 -11.681 1.657 1.00 95.88 89 ARG A C 1
ATOM 687 O O . ARG A 1 89 ? -7.549 -10.849 1.022 1.00 95.88 89 ARG A O 1
ATOM 694 N N . PRO A 1 90 ? -8.939 -12.612 1.024 1.00 93.12 90 PRO A N 1
ATOM 695 C CA . PRO A 1 90 ? -9.033 -12.696 -0.439 1.00 93.12 90 PRO A CA 1
ATOM 696 C C . PRO A 1 90 ? -9.626 -11.445 -1.111 1.00 93.12 90 PRO A C 1
ATOM 698 O O . PRO A 1 90 ? -9.500 -11.271 -2.323 1.00 93.12 90 PRO A O 1
ATOM 701 N N . ASP A 1 91 ? -10.308 -10.592 -0.342 1.00 96.06 91 ASP A N 1
ATOM 702 C CA . ASP A 1 91 ? -10.854 -9.310 -0.783 1.00 96.06 91 ASP A CA 1
ATOM 703 C C . ASP A 1 91 ? -9.819 -8.169 -0.764 1.00 96.06 91 ASP A C 1
ATOM 705 O O . ASP A 1 91 ? -10.041 -7.149 -1.420 1.00 96.06 91 ASP A O 1
ATOM 709 N N . LEU A 1 92 ? -8.686 -8.333 -0.067 1.00 96.94 92 LEU A N 1
ATOM 710 C CA . LEU A 1 9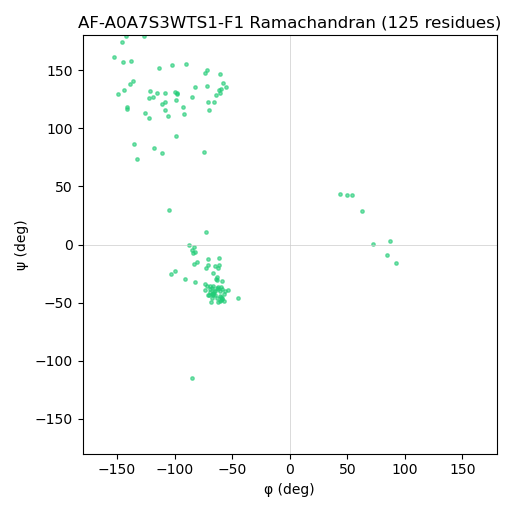2 ? -7.599 -7.357 -0.044 1.00 96.94 92 LEU A CA 1
ATOM 711 C C . LEU A 1 92 ? -6.880 -7.329 -1.397 1.00 96.94 92 LEU A C 1
ATOM 713 O O . LEU A 1 92 ? -6.339 -8.332 -1.867 1.00 96.94 92 LEU A O 1
ATOM 717 N N . ARG A 1 93 ? -6.832 -6.154 -2.024 1.00 96.50 93 ARG A N 1
ATOM 718 C CA . ARG A 1 93 ? -6.129 -5.951 -3.294 1.00 96.50 93 ARG A CA 1
ATOM 719 C C . ARG A 1 93 ? -4.744 -5.368 -3.045 1.00 96.50 93 ARG A C 1
ATOM 721 O O . ARG A 1 93 ? -4.607 -4.368 -2.348 1.00 96.50 93 ARG A O 1
ATOM 728 N N . ILE A 1 94 ? -3.719 -5.969 -3.641 1.00 96.06 94 ILE A N 1
ATOM 729 C CA . ILE A 1 94 ? -2.338 -5.484 -3.558 1.00 96.06 94 ILE A CA 1
ATOM 730 C C . ILE A 1 94 ? -1.888 -5.057 -4.951 1.00 96.06 94 ILE A C 1
ATOM 732 O O . ILE A 1 94 ? -2.043 -5.811 -5.911 1.00 96.06 94 ILE A O 1
ATOM 736 N N . ILE A 1 95 ? -1.329 -3.853 -5.048 1.00 96.06 95 ILE A N 1
ATOM 737 C CA . ILE A 1 95 ? -0.765 -3.283 -6.271 1.00 96.06 95 ILE A CA 1
ATOM 738 C C . ILE A 1 95 ? 0.716 -3.014 -6.018 1.00 96.06 95 ILE A C 1
ATOM 740 O O . ILE A 1 95 ? 1.070 -2.351 -5.045 1.00 96.06 95 ILE A O 1
ATOM 744 N N . LEU A 1 96 ? 1.572 -3.534 -6.894 1.00 94.12 96 LEU A N 1
ATOM 745 C CA . LEU A 1 96 ? 3.015 -3.316 -6.851 1.00 94.12 96 LEU A CA 1
ATOM 746 C C . LEU A 1 96 ? 3.398 -2.394 -8.008 1.00 94.12 96 LEU A C 1
ATOM 748 O O . LEU A 1 96 ? 3.113 -2.716 -9.161 1.00 94.12 96 LEU A O 1
ATOM 752 N N . MET A 1 97 ? 4.018 -1.255 -7.704 1.00 92.06 97 MET A N 1
ATOM 753 C CA . MET A 1 97 ? 4.480 -0.284 -8.695 1.00 92.06 97 MET A CA 1
ATOM 754 C C . MET A 1 97 ? 6.006 -0.299 -8.780 1.00 92.06 97 MET A C 1
ATOM 756 O O . MET A 1 97 ? 6.708 -0.257 -7.771 1.00 92.06 97 MET A O 1
ATOM 760 N N . SER A 1 98 ? 6.510 -0.395 -10.008 1.00 88.81 98 SER A N 1
ATOM 761 C CA . SER A 1 98 ? 7.933 -0.469 -10.331 1.00 88.81 98 SER A CA 1
ATOM 762 C C . SER A 1 98 ? 8.22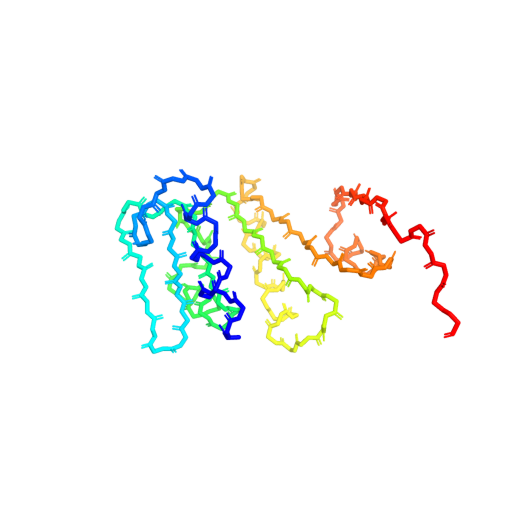6 0.396 -11.551 1.00 88.81 98 SER A C 1
ATOM 764 O O . SER A 1 98 ? 7.476 0.358 -12.528 1.00 88.81 98 SER A O 1
ATOM 766 N N . ALA A 1 99 ? 9.338 1.129 -11.516 1.00 84.50 99 ALA A N 1
ATOM 767 C CA . ALA A 1 99 ? 9.856 1.855 -12.671 1.00 84.50 99 ALA A CA 1
ATOM 768 C C . ALA A 1 99 ? 10.643 0.956 -13.647 1.00 84.50 99 ALA A C 1
ATOM 770 O O . ALA A 1 99 ? 10.904 1.359 -14.781 1.00 84.50 99 ALA A O 1
ATOM 771 N N . THR A 1 100 ? 11.045 -0.251 -13.231 1.00 77.69 100 THR A N 1
ATOM 772 C CA . THR A 1 100 ? 11.881 -1.156 -14.036 1.00 77.69 100 THR A CA 1
ATOM 773 C C . THR A 1 100 ? 11.079 -2.291 -14.671 1.00 77.69 100 THR A C 1
ATOM 775 O O . THR A 1 100 ? 10.020 -2.690 -14.187 1.00 77.69 100 THR A O 1
ATOM 778 N N . VAL A 1 101 ? 11.613 -2.798 -15.787 1.00 60.19 101 VAL A N 1
ATOM 779 C CA . VAL A 1 101 ? 10.902 -3.632 -16.770 1.00 60.19 101 VAL A CA 1
ATOM 780 C C . VAL A 1 101 ? 10.853 -5.121 -16.410 1.00 60.19 101 VAL A C 1
ATOM 782 O O . VAL A 1 101 ? 10.169 -5.851 -17.110 1.00 60.19 101 VAL A O 1
ATOM 785 N N . ASP A 1 102 ? 11.535 -5.604 -15.363 1.00 74.38 102 ASP A N 1
ATOM 786 C CA . ASP A 1 102 ? 11.515 -7.040 -15.031 1.00 74.38 102 ASP A CA 1
ATOM 787 C C . ASP A 1 102 ? 10.525 -7.378 -13.894 1.00 74.38 102 ASP A C 1
ATOM 789 O O . ASP A 1 102 ? 10.885 -7.330 -12.714 1.00 74.38 102 ASP A O 1
ATOM 793 N N . PRO A 1 103 ? 9.270 -7.751 -14.215 1.00 77.38 103 PRO A N 1
ATOM 794 C CA . PRO A 1 103 ? 8.269 -8.173 -13.241 1.00 77.38 103 PRO A CA 1
ATOM 795 C C . PRO A 1 103 ? 8.405 -9.649 -12.847 1.00 77.38 103 PRO A C 1
ATOM 797 O O . PRO A 1 103 ? 7.604 -10.127 -12.040 1.00 77.38 103 PRO A O 1
ATOM 800 N N . THR A 1 104 ? 9.346 -10.406 -13.427 1.00 83.00 104 THR A N 1
ATOM 801 C CA . THR A 1 104 ? 9.365 -11.877 -13.352 1.00 83.00 104 THR A CA 1
ATOM 802 C C . THR A 1 104 ? 9.389 -12.364 -11.908 1.00 83.00 104 THR A C 1
ATOM 804 O O . THR A 1 104 ? 8.530 -13.150 -11.508 1.00 83.00 104 THR A O 1
ATOM 807 N N . ALA A 1 105 ? 10.283 -11.805 -11.088 1.00 83.94 105 ALA A N 1
ATOM 808 C CA . ALA A 1 105 ? 10.398 -12.159 -9.675 1.00 83.94 105 ALA A CA 1
ATOM 809 C C . ALA A 1 105 ? 9.093 -11.909 -8.890 1.00 83.94 105 ALA A C 1
ATOM 811 O O . ALA A 1 105 ? 8.703 -12.720 -8.050 1.00 83.94 105 ALA A O 1
ATOM 812 N N . PHE A 1 106 ? 8.374 -10.820 -9.186 1.00 86.81 106 PHE A N 1
ATOM 813 C CA . PHE A 1 106 ? 7.101 -10.513 -8.527 1.00 86.81 106 PHE A CA 1
ATOM 814 C C . PHE A 1 106 ? 5.980 -11.453 -8.968 1.00 86.81 106 PHE A C 1
ATOM 816 O O . PHE A 1 106 ? 5.156 -11.838 -8.142 1.00 86.81 106 PHE A O 1
ATOM 823 N N . ARG A 1 107 ? 5.961 -11.869 -10.238 1.00 86.94 107 ARG A N 1
ATOM 824 C CA . ARG A 1 107 ? 4.975 -12.827 -10.767 1.00 86.94 107 ARG A CA 1
ATOM 825 C C . ARG A 1 107 ? 5.173 -14.231 -10.209 1.00 86.94 107 ARG A C 1
ATOM 827 O O . ARG A 1 107 ? 4.195 -14.919 -9.930 1.00 86.94 107 ARG A O 1
ATOM 834 N N . GLU A 1 108 ? 6.422 -14.649 -10.033 1.00 89.19 108 GLU A N 1
ATOM 835 C CA . GLU A 1 108 ? 6.749 -15.915 -9.373 1.00 89.19 108 GLU A CA 1
ATOM 836 C C . GLU A 1 108 ? 6.353 -15.886 -7.893 1.00 89.19 108 GLU A C 1
ATOM 838 O O . GLU A 1 108 ? 5.807 -16.857 -7.363 1.00 89.19 108 GLU A O 1
ATOM 843 N N . TYR A 1 109 ? 6.583 -14.754 -7.224 1.00 89.50 109 TYR A N 1
ATOM 844 C CA . TYR A 1 109 ? 6.263 -14.603 -5.810 1.00 89.50 109 TYR A CA 1
ATOM 845 C C . TYR A 1 109 ? 4.753 -14.474 -5.538 1.00 89.50 109 TYR A C 1
ATOM 847 O O . TYR A 1 109 ? 4.244 -15.064 -4.577 1.00 89.50 109 TYR A O 1
ATOM 855 N N . PHE A 1 110 ? 4.034 -13.744 -6.395 1.00 90.19 110 PHE A N 1
ATOM 856 C CA . PHE A 1 110 ? 2.580 -13.569 -6.385 1.00 90.19 110 PHE A CA 1
ATOM 857 C C . PHE A 1 110 ? 1.952 -14.283 -7.594 1.00 90.19 110 PHE A C 1
ATOM 859 O O . PHE A 1 110 ? 1.608 -13.641 -8.593 1.00 90.19 110 PHE A O 1
ATOM 866 N N . PRO A 1 111 ? 1.783 -15.618 -7.528 1.00 86.31 111 PRO A N 1
ATOM 867 C CA . PRO A 1 111 ? 1.255 -16.381 -8.650 1.00 86.31 111 PRO A CA 1
ATOM 868 C C . PRO A 1 111 ? -0.157 -15.906 -9.012 1.00 86.31 111 PRO A C 1
ATOM 870 O O . PRO A 1 111 ? -1.028 -15.791 -8.151 1.00 86.31 111 PRO A O 1
ATOM 873 N N . GLY A 1 112 ? -0.379 -15.640 -10.300 1.00 85.62 112 GLY A N 1
ATOM 874 C CA . GLY A 1 112 ? -1.651 -15.122 -10.815 1.00 85.62 112 GLY A CA 1
ATOM 875 C C . GLY A 1 112 ? -1.789 -13.596 -10.791 1.00 85.62 112 GLY A C 1
ATOM 876 O O . GLY A 1 112 ? -2.840 -13.090 -11.182 1.00 85.62 112 GLY A O 1
ATOM 877 N N . ALA A 1 113 ? -0.753 -12.856 -10.377 1.00 89.19 113 ALA A N 1
ATOM 878 C CA . ALA A 1 113 ? -0.736 -11.401 -10.495 1.00 89.19 113 ALA A CA 1
ATOM 879 C C . ALA A 1 113 ? -0.865 -10.961 -11.964 1.00 89.19 113 ALA A C 1
ATOM 881 O O . ALA A 1 113 ? -0.188 -11.485 -12.854 1.00 89.19 113 ALA A O 1
ATOM 882 N N . GLN A 1 114 ? -1.743 -9.987 -12.206 1.00 90.62 114 GLN A N 1
ATOM 883 C CA . GLN A 1 114 ? -1.884 -9.349 -13.510 1.00 90.62 114 GLN A CA 1
ATOM 884 C C . GLN A 1 114 ? -0.819 -8.269 -13.675 1.00 90.62 114 GLN A C 1
ATOM 886 O O . GLN A 1 114 ? -0.580 -7.476 -12.768 1.00 90.62 114 GLN A O 1
ATOM 891 N N . GLU A 1 115 ? -0.198 -8.240 -14.848 1.00 89.69 115 GLU A N 1
ATOM 892 C CA . GLU A 1 115 ? 0.805 -7.246 -15.204 1.00 89.69 115 GLU A CA 1
ATOM 893 C C . GLU A 1 115 ? 0.169 -6.152 -16.062 1.00 89.69 115 GLU A C 1
ATOM 895 O O . GLU A 1 115 ? -0.526 -6.442 -17.038 1.00 89.69 115 GLU A O 1
ATOM 900 N N . VAL A 1 116 ? 0.417 -4.896 -15.695 1.00 89.88 116 VAL A N 1
ATOM 901 C CA . VAL A 1 116 ? 0.008 -3.722 -16.467 1.00 89.88 116 VAL A CA 1
ATOM 902 C C . VAL A 1 116 ? 1.244 -2.874 -16.722 1.00 89.88 116 VAL A C 1
ATOM 904 O O . VAL A 1 116 ? 1.811 -2.300 -15.796 1.00 89.88 116 VAL A O 1
ATOM 907 N N . THR A 1 117 ? 1.654 -2.784 -17.985 1.00 87.88 117 THR A N 1
ATOM 908 C CA . THR A 1 117 ? 2.802 -1.974 -18.400 1.00 87.88 117 THR A CA 1
ATOM 909 C C . THR A 1 117 ? 2.317 -0.638 -18.948 1.00 87.88 117 THR A C 1
ATOM 911 O O . THR A 1 117 ? 1.523 -0.595 -19.890 1.00 87.88 117 THR A O 1
ATOM 914 N N . ILE A 1 118 ? 2.812 0.465 -18.387 1.00 86.56 118 ILE A N 1
ATOM 915 C CA . ILE A 1 118 ? 2.571 1.805 -18.928 1.00 86.56 118 ILE A CA 1
ATOM 916 C C . ILE A 1 118 ? 3.734 2.141 -19.871 1.00 86.56 118 ILE A C 1
ATOM 918 O O . ILE A 1 118 ? 4.877 2.185 -19.413 1.00 86.56 118 ILE A O 1
ATOM 922 N N . PRO A 1 119 ? 3.495 2.370 -21.177 1.00 82.00 119 PRO A N 1
ATOM 923 C CA . PRO A 1 119 ? 4.568 2.709 -22.102 1.00 82.00 119 PRO A CA 1
ATOM 924 C C . PRO A 1 119 ? 5.196 4.052 -21.713 1.00 82.00 119 PRO A C 1
ATOM 926 O O . PRO A 1 119 ? 4.496 5.053 -21.528 1.00 82.00 119 PRO A O 1
ATOM 929 N N . GLY A 1 120 ? 6.526 4.071 -21.599 1.00 73.44 120 GLY A N 1
ATOM 930 C CA . GLY A 1 120 ? 7.285 5.291 -21.348 1.00 73.44 120 GLY A CA 1
ATOM 931 C C . GLY A 1 120 ? 7.078 6.323 -22.461 1.00 73.44 120 GLY A C 1
ATOM 932 O O . GLY A 1 120 ? 6.913 5.976 -23.629 1.00 73.44 120 GLY A O 1
ATOM 933 N N . ARG A 1 121 ? 7.095 7.610 -22.098 1.00 69.19 121 ARG A N 1
ATOM 934 C CA . ARG A 1 121 ? 7.002 8.746 -23.036 1.00 69.19 121 ARG A CA 1
ATOM 935 C C . ARG A 1 121 ? 8.348 9.443 -23.257 1.00 69.19 121 ARG A C 1
ATOM 937 O O . ARG A 1 121 ? 8.388 10.649 -23.497 1.00 69.19 121 ARG A O 1
ATOM 944 N N . THR A 1 122 ? 9.461 8.724 -23.151 1.00 58.06 122 THR A N 1
ATOM 945 C CA . THR A 1 122 ? 10.791 9.257 -23.473 1.00 58.06 122 THR A CA 1
ATOM 946 C C . THR A 1 122 ? 10.943 9.358 -24.991 1.00 58.06 122 THR A C 1
ATOM 948 O O . THR A 1 122 ? 11.540 8.513 -25.642 1.00 58.06 122 THR A O 1
ATOM 951 N N . ASN A 1 123 ? 10.375 10.419 -25.570 1.00 49.19 123 ASN A N 1
ATOM 952 C CA . ASN A 1 123 ? 10.474 10.744 -26.998 1.00 49.19 123 ASN A CA 1
ATOM 953 C C . ASN A 1 123 ? 11.860 11.271 -27.425 1.00 49.19 123 ASN A C 1
ATOM 955 O O . ASN A 1 123 ? 11.998 11.759 -28.543 1.00 49.19 123 ASN A O 1
ATOM 959 N N . TYR A 1 124 ? 12.878 11.191 -26.564 1.00 61.56 124 TYR A N 1
ATOM 960 C CA . TYR A 1 124 ? 14.231 11.648 -26.869 1.00 61.56 124 TYR A CA 1
ATOM 961 C C . TYR A 1 124 ? 15.249 10.675 -26.263 1.00 61.56 124 TYR A C 1
ATOM 963 O O . TYR A 1 124 ? 15.240 10.500 -25.041 1.00 61.56 124 TYR A O 1
ATOM 971 N N . PRO A 1 125 ? 16.096 10.017 -27.077 1.00 62.31 125 PRO A N 1
ATOM 972 C CA . PRO A 1 125 ? 17.254 9.314 -26.546 1.00 62.31 125 PRO A CA 1
ATOM 973 C C . PRO A 1 125 ? 18.162 10.335 -25.852 1.00 62.31 125 PRO A C 1
ATOM 975 O O . PRO A 1 125 ? 18.408 11.419 -26.379 1.00 62.31 125 PRO A O 1
ATOM 978 N N . ILE A 1 126 ? 18.601 9.997 -24.645 1.00 68.12 126 ILE A N 1
ATOM 979 C CA . ILE A 1 126 ? 19.625 10.750 -23.926 1.00 68.12 126 ILE A CA 1
ATOM 980 C C . ILE A 1 126 ? 20.954 10.092 -24.313 1.00 68.12 126 ILE A C 1
ATOM 982 O O . ILE A 1 126 ? 21.143 8.915 -24.003 1.00 68.12 126 ILE A O 1
ATOM 986 N N . GLU A 1 127 ? 21.796 10.814 -25.059 1.00 57.94 127 GLU A N 1
ATOM 987 C CA . GLU A 1 127 ? 23.196 10.435 -25.331 1.00 57.94 127 GLU A CA 1
ATOM 988 C C . GLU A 1 127 ? 24.095 10.711 -24.120 1.00 57.94 127 GLU A C 1
ATOM 990 O O . GLU A 1 127 ? 23.878 11.746 -23.442 1.00 57.94 127 GLU A O 1
#

Nearest PDB structures (foldseek):
  6rmb-assembly1_A  TM=9.781E-01  e=1.982E-10  Thermochaetoides thermophila DSM 1495
  7a5p-assembly1_r  TM=9.778E-01  e=2.587E-10  Homo sapiens
  5jpt-assembly1_A  TM=9.726E-01  e=2.956E-10  Saccharomyces cerevisiae S288C
  8i0w-assembly1_Z  TM=9.728E-01  e=4.409E-10  Homo sapiens
  5xdr-assembly1_A  TM=9.650E-01  e=4.125E-10  Homo sapiens

Solvent-accessible surface area (backbone atoms only — not comparable to full-atom values): 7737 Å² total; per-residue (Å²): 116,74,58,37,54,54,49,27,48,51,50,12,56,78,67,76,42,59,67,23,34,54,27,10,24,37,50,93,97,46,72,40,60,46,94,62,38,77,42,75,31,56,43,67,70,51,52,57,55,49,35,74,84,35,62,69,43,81,94,52,59,67,48,78,44,71,60,62,69,73,70,45,71,66,56,57,52,45,53,55,50,49,56,53,21,38,70,78,32,79,78,47,44,78,45,82,37,58,93,65,90,78,56,61,70,56,39,69,74,40,73,87,63,85,85,84,85,79,83,82,84,75,88,62,88,84,130